Protein AF-A0A1H8D379-F1 (afdb_monomer_lite)

Foldseek 3Di:
DVVVVVVVVVVVVVVVVVVVVVVVVVVVVPPPCVVVVVLVVVLVVLVVCLVCVVVVVCVVPVPPDPVVNVVVSVVSVVVSLVSVLVVVLVVLLVVLVCVVVVVCVVVVPPPPPVVVVSVVVSVVSNVVSVVVSVVVVVVVVVVVD

Structure (mmCIF, N/CA/C/O backbone):
data_AF-A0A1H8D379-F1
#
_entry.id   AF-A0A1H8D379-F1
#
loop_
_atom_site.group_PDB
_atom_site.id
_atom_site.type_symbol
_atom_site.label_atom_id
_atom_site.label_alt_id
_atom_site.label_comp_id
_atom_site.label_asym_id
_atom_site.label_entity_id
_atom_site.label_seq_id
_atom_site.pdbx_PDB_ins_code
_atom_site.Cartn_x
_atom_site.Cartn_y
_atom_site.Cartn_z
_atom_site.occupancy
_atom_site.B_iso_or_equiv
_atom_site.auth_seq_id
_atom_site.auth_comp_id
_atom_site.auth_asym_id
_atom_site.auth_atom_id
_atom_site.pdbx_PDB_model_num
ATOM 1 N N . MET A 1 1 ? -57.475 -18.993 17.132 1.00 71.94 1 MET A N 1
ATOM 2 C CA . MET A 1 1 ? -56.552 -18.020 17.772 1.00 71.94 1 MET A CA 1
ATOM 3 C C . MET A 1 1 ? -55.102 -18.502 17.896 1.00 71.94 1 MET A C 1
ATOM 5 O O . MET A 1 1 ? -54.219 -17.738 17.536 1.00 71.94 1 MET A O 1
ATOM 9 N N . ARG A 1 2 ? -54.804 -19.739 18.335 1.00 85.69 2 ARG A N 1
ATOM 10 C CA . ARG A 1 2 ? -53.402 -20.210 18.482 1.00 85.69 2 ARG A CA 1
ATOM 11 C C . ARG A 1 2 ? -52.596 -20.281 17.170 1.00 85.69 2 ARG A C 1
ATOM 13 O O . ARG A 1 2 ? -51.398 -20.024 17.191 1.00 85.69 2 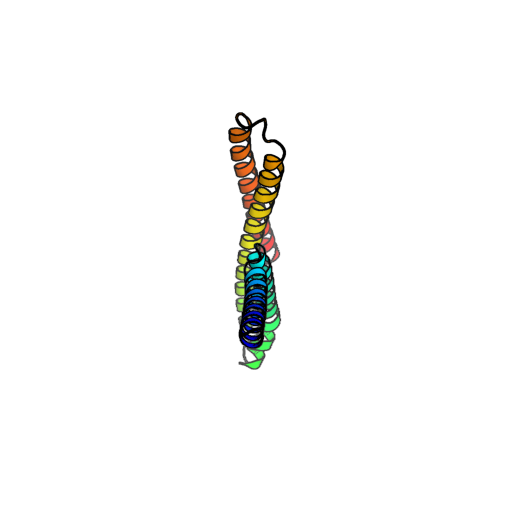ARG A O 1
ATOM 20 N N . SER A 1 3 ? -53.236 -20.571 16.035 1.00 83.62 3 SER A N 1
ATOM 21 C CA . SER A 1 3 ? -52.561 -20.655 14.728 1.00 83.62 3 SER A CA 1
ATOM 22 C C . SER A 1 3 ? -52.060 -19.303 14.204 1.00 83.62 3 SER A C 1
ATOM 24 O O . SER A 1 3 ? -50.998 -19.246 13.592 1.00 83.62 3 SER A O 1
ATOM 26 N N . LEU A 1 4 ? -52.777 -18.210 14.490 1.00 87.00 4 LEU A N 1
ATOM 27 C CA . LEU A 1 4 ? -52.378 -16.857 14.081 1.00 87.00 4 LEU A CA 1
ATOM 28 C C . LEU A 1 4 ? -51.121 -16.394 14.827 1.00 87.00 4 LEU A C 1
ATOM 30 O O . LEU A 1 4 ? -50.190 -15.898 14.199 1.00 87.00 4 LEU A O 1
ATOM 34 N N . LYS A 1 5 ? -51.043 -16.676 16.135 1.00 87.75 5 LYS A N 1
ATOM 35 C CA . LYS A 1 5 ? -49.861 -16.374 16.960 1.00 87.75 5 LYS A CA 1
ATOM 36 C C . LYS A 1 5 ? -48.602 -17.097 16.469 1.00 87.75 5 LYS A C 1
ATOM 38 O O . LYS A 1 5 ? -47.519 -16.522 16.471 1.00 87.75 5 LYS A O 1
ATOM 43 N N . LYS A 1 6 ? -48.746 -18.347 16.008 1.00 90.75 6 LYS A N 1
ATOM 44 C CA . LYS A 1 6 ? -47.625 -19.123 15.455 1.00 90.75 6 LYS A CA 1
ATOM 45 C C . LYS A 1 6 ? -47.101 -18.507 14.152 1.00 90.75 6 LYS A C 1
ATOM 47 O O . LYS A 1 6 ? -45.897 -18.340 13.998 1.00 90.75 6 LYS A O 1
ATOM 52 N N . LYS A 1 7 ? -48.006 -18.092 13.261 1.00 90.12 7 LYS A N 1
ATOM 53 C CA . LYS A 1 7 ? -47.660 -17.508 11.956 1.00 90.12 7 LYS A CA 1
ATOM 54 C C . LYS A 1 7 ? -47.026 -16.115 12.063 1.00 90.12 7 LYS A C 1
ATOM 56 O O . LYS A 1 7 ? -46.250 -15.717 11.200 1.00 90.12 7 LYS A O 1
ATOM 61 N N . GLU A 1 8 ? -47.350 -15.347 13.101 1.00 90.00 8 GLU A N 1
ATOM 62 C CA . GLU A 1 8 ? -46.613 -14.117 13.422 1.00 90.00 8 GLU A CA 1
ATOM 63 C C . GLU A 1 8 ? -45.209 -14.418 13.941 1.00 90.00 8 GLU A C 1
ATOM 65 O O . GLU A 1 8 ? -44.253 -13.825 13.451 1.00 90.00 8 GLU A O 1
ATOM 70 N N . SER A 1 9 ? -45.066 -15.382 14.855 1.00 91.12 9 SER A N 1
ATOM 71 C CA . SER A 1 9 ? -43.756 -15.762 15.395 1.00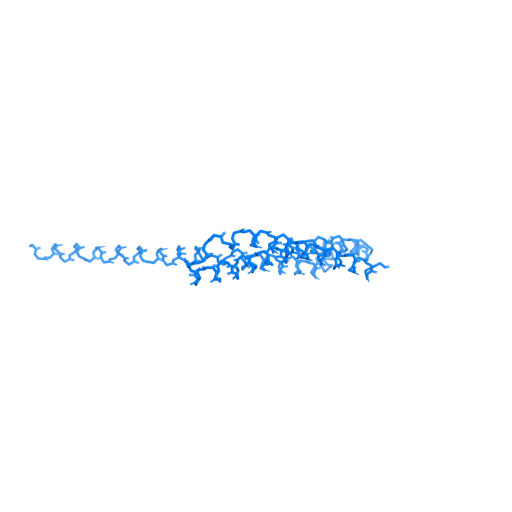 91.12 9 SER A CA 1
ATOM 72 C C . SER A 1 9 ? -42.783 -16.243 14.315 1.00 91.12 9 SER A C 1
ATOM 74 O O . SER A 1 9 ? -41.605 -15.906 14.378 1.00 91.12 9 SER A O 1
ATOM 76 N N . GLU A 1 10 ? -43.259 -17.003 13.324 1.00 92.69 10 GLU A N 1
ATOM 77 C CA . GLU A 1 10 ? -42.435 -17.473 12.199 1.00 92.69 10 GLU A CA 1
ATOM 78 C C . GLU A 1 10 ? -41.950 -16.306 11.320 1.00 92.69 10 GLU A C 1
ATOM 80 O O . GLU A 1 10 ? -40.770 -16.246 10.979 1.00 92.69 10 GLU A O 1
ATOM 85 N N . ARG A 1 11 ? -42.813 -15.315 11.048 1.00 90.94 11 ARG A N 1
ATOM 86 C CA . ARG A 1 11 ? -42.447 -14.121 10.263 1.00 90.94 11 ARG A CA 1
ATOM 87 C C . ARG A 1 11 ? -41.420 -13.234 10.970 1.00 90.94 11 ARG A C 1
ATOM 89 O O . ARG A 1 11 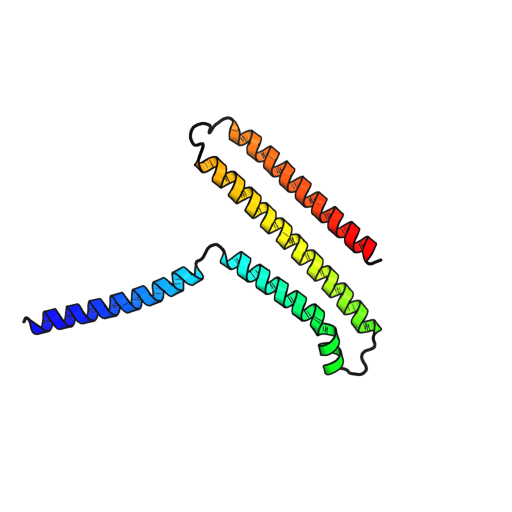? -40.507 -12.727 10.320 1.00 90.94 11 ARG A O 1
ATOM 96 N N . PHE A 1 12 ? -41.527 -13.075 12.291 1.00 89.94 12 PHE A N 1
ATOM 97 C CA . PHE A 1 12 ? -40.517 -12.352 13.075 1.00 89.94 12 PHE A CA 1
ATOM 98 C C . PHE A 1 12 ? -39.157 -13.064 13.059 1.00 89.94 12 PHE A C 1
ATOM 100 O O . PHE A 1 12 ? -38.116 -12.408 12.987 1.00 89.94 12 PHE A O 1
ATOM 107 N N . LEU A 1 13 ? -39.157 -14.400 13.081 1.00 90.62 13 LEU A N 1
ATOM 108 C CA . LEU A 1 13 ? -37.939 -15.211 13.020 1.00 90.62 13 LEU A CA 1
ATOM 109 C C . LEU A 1 13 ? -37.240 -15.087 11.658 1.00 90.62 13 LEU A C 1
ATOM 111 O O . LEU A 1 13 ? -36.029 -14.866 11.619 1.00 90.62 13 LEU A O 1
ATOM 115 N N . GLU A 1 14 ? -37.990 -15.145 10.555 1.00 92.81 14 GLU A N 1
ATOM 116 C CA . GLU A 1 14 ? -37.441 -14.937 9.206 1.00 92.81 14 GLU A CA 1
ATOM 117 C C . GLU A 1 14 ? -36.870 -13.525 9.019 1.00 92.81 14 GLU A C 1
ATOM 119 O O . GLU A 1 14 ? -35.752 -13.370 8.519 1.00 92.81 14 GLU A O 1
ATOM 124 N N . GLN A 1 15 ? -37.582 -12.485 9.472 1.00 91.62 15 GLN A N 1
ATOM 125 C CA . GLN A 1 15 ? -37.086 -11.105 9.394 1.00 91.62 15 GLN A CA 1
ATOM 126 C C . GLN A 1 15 ? -35.801 -10.910 10.207 1.00 91.62 15 GLN A C 1
ATOM 128 O O . GLN A 1 15 ? -34.852 -10.293 9.717 1.00 91.62 15 GLN A O 1
ATOM 133 N N . GLY A 1 16 ? -35.727 -11.484 11.412 1.00 90.56 16 GLY A N 1
ATOM 134 C CA . GLY A 1 16 ? -34.518 -11.449 12.236 1.00 90.56 16 GLY A CA 1
ATOM 135 C C . GLY A 1 16 ? -33.325 -12.142 11.570 1.00 90.56 16 GLY A C 1
ATOM 136 O O . GLY A 1 16 ? -32.203 -11.633 11.618 1.00 90.56 16 GLY A O 1
ATOM 137 N N . GLN A 1 17 ? -33.552 -13.271 10.892 1.00 91.44 17 GLN A N 1
ATOM 138 C CA . GLN A 1 17 ? -32.500 -13.985 10.164 1.00 91.44 17 GLN A CA 1
ATOM 139 C C . GLN A 1 17 ? -31.979 -13.195 8.958 1.00 91.44 17 GLN A C 1
ATOM 141 O O . GLN A 1 17 ? -30.762 -13.130 8.758 1.00 91.44 17 GLN A O 1
ATOM 146 N N . LEU A 1 18 ? -32.862 -12.555 8.187 1.00 89.75 18 LEU A N 1
ATOM 147 C CA . LEU A 1 18 ? -32.468 -11.702 7.060 1.00 89.75 18 LEU A CA 1
ATOM 148 C C . LEU A 1 18 ? -31.666 -10.484 7.526 1.00 89.75 18 LEU A C 1
ATOM 150 O O . LEU A 1 18 ? -30.607 -10.196 6.961 1.00 89.75 18 LEU A O 1
ATOM 154 N N . LEU A 1 19 ? -32.114 -9.823 8.598 1.00 89.62 19 LEU A N 1
ATOM 155 C CA . LEU A 1 19 ? -31.419 -8.672 9.173 1.00 89.62 19 LEU A CA 1
ATOM 156 C C . LEU A 1 19 ? -30.020 -9.059 9.672 1.00 89.62 19 LEU A C 1
ATOM 158 O O . LEU A 1 19 ? -29.041 -8.375 9.387 1.00 89.62 19 LEU A O 1
ATOM 162 N N . ASN A 1 20 ? -29.901 -10.201 10.355 1.00 92.19 20 ASN A N 1
ATOM 163 C CA . ASN A 1 20 ? -28.618 -10.709 10.839 1.00 92.19 20 ASN A CA 1
ATOM 164 C C . ASN A 1 20 ? -27.665 -11.060 9.680 1.00 92.19 20 ASN A C 1
ATOM 166 O O . ASN A 1 20 ? -26.457 -10.836 9.766 1.00 92.19 20 ASN A O 1
ATOM 170 N N . ARG A 1 21 ? -28.196 -11.556 8.554 1.00 87.81 21 ARG A N 1
ATOM 171 C CA . ARG A 1 21 ? -27.403 -11.798 7.339 1.00 87.81 21 ARG A CA 1
ATOM 172 C C . ARG A 1 21 ? -26.854 -10.491 6.766 1.00 87.81 21 ARG A C 1
ATOM 174 O O . ARG A 1 21 ? -25.667 -10.436 6.454 1.00 87.81 21 ARG A O 1
ATOM 181 N N . GLN A 1 22 ? -27.671 -9.440 6.690 1.00 88.75 22 GLN A N 1
ATOM 182 C CA . GLN A 1 22 ? -27.226 -8.129 6.205 1.00 88.75 22 GLN A CA 1
ATOM 183 C C . GLN A 1 22 ? -26.236 -7.448 7.156 1.00 88.75 22 GLN A C 1
ATOM 185 O O . GLN A 1 22 ? -25.212 -6.936 6.708 1.00 88.75 22 GLN A O 1
ATOM 190 N N . LEU A 1 23 ? -26.465 -7.524 8.468 1.00 86.88 23 LEU A N 1
ATOM 191 C CA . LEU A 1 23 ? -25.543 -6.998 9.478 1.00 86.88 23 LEU A CA 1
ATOM 192 C C . LEU A 1 23 ? -24.172 -7.677 9.420 1.00 86.88 23 LEU A C 1
ATOM 194 O O . LEU A 1 23 ? -23.157 -7.021 9.637 1.00 86.88 23 LEU A O 1
ATOM 198 N N . ARG A 1 24 ? -24.117 -8.974 9.093 1.00 86.81 24 ARG A N 1
ATOM 199 C CA . ARG A 1 24 ? -22.850 -9.700 8.923 1.00 86.81 24 ARG A CA 1
ATOM 200 C C . ARG A 1 24 ? -22.048 -9.168 7.731 1.00 86.81 24 ARG A C 1
ATOM 202 O O . ARG A 1 24 ? -20.842 -8.977 7.857 1.00 86.81 24 ARG A O 1
ATOM 209 N N . TRP A 1 25 ? -22.721 -8.867 6.619 1.00 83.50 25 TRP A N 1
ATOM 210 C CA . TRP A 1 25 ? -22.110 -8.237 5.443 1.00 83.50 25 TRP A CA 1
ATOM 211 C C . TRP A 1 25 ? -21.655 -6.802 5.716 1.00 83.50 25 TRP A C 1
ATOM 213 O O . TRP A 1 25 ? -20.541 -6.438 5.349 1.00 83.50 25 TRP A O 1
ATOM 223 N N . MET A 1 26 ? -22.462 -6.006 6.421 1.00 79.69 26 MET A N 1
ATOM 224 C CA . MET A 1 26 ? -22.070 -4.650 6.820 1.00 79.69 26 MET A CA 1
ATOM 225 C C . MET A 1 26 ? -20.894 -4.663 7.799 1.00 79.69 26 MET A C 1
ATOM 227 O O . MET A 1 26 ? -19.990 -3.844 7.681 1.00 79.69 26 MET A O 1
ATOM 231 N N . ARG A 1 27 ? -20.858 -5.619 8.736 1.00 81.25 27 ARG A N 1
ATOM 232 C CA . ARG A 1 27 ? -19.730 -5.790 9.662 1.00 81.25 27 ARG A CA 1
ATOM 233 C C . ARG A 1 27 ? -18.454 -6.188 8.930 1.00 81.25 27 ARG A C 1
ATOM 235 O O . ARG A 1 27 ? -17.391 -5.699 9.291 1.00 81.25 27 ARG A O 1
ATOM 242 N N . PHE A 1 28 ? -18.564 -7.037 7.908 1.00 82.19 28 PHE A N 1
ATOM 243 C CA . PHE A 1 28 ? -17.432 -7.374 7.052 1.00 82.19 28 PHE A CA 1
ATOM 244 C C . PHE A 1 28 ? -16.900 -6.130 6.339 1.00 82.19 28 PHE A C 1
ATOM 246 O O . PHE A 1 28 ? -15.712 -5.862 6.440 1.00 82.19 28 PHE A O 1
ATOM 253 N N . TRP A 1 29 ? -17.763 -5.327 5.708 1.00 77.88 29 TRP A N 1
ATOM 254 C CA . TRP A 1 29 ? -17.370 -4.092 5.011 1.00 77.88 29 TRP A CA 1
ATOM 255 C C . TRP A 1 29 ? -16.866 -2.971 5.930 1.00 77.88 29 TRP A C 1
ATOM 257 O O . TRP A 1 29 ? -16.055 -2.156 5.506 1.00 77.88 29 TRP A O 1
ATOM 267 N N . ASN A 1 30 ? -17.301 -2.931 7.190 1.00 77.56 30 ASN A N 1
ATOM 268 C CA . ASN A 1 30 ? -16.908 -1.893 8.148 1.00 77.56 30 ASN A CA 1
ATOM 269 C C . ASN A 1 30 ? -15.657 -2.253 8.971 1.00 77.56 30 ASN A C 1
ATOM 271 O O . ASN A 1 30 ? -15.418 -1.697 10.045 1.00 77.56 30 ASN A O 1
ATOM 275 N N . TRP A 1 31 ? -14.859 -3.220 8.521 1.00 79.19 31 TRP A N 1
ATOM 276 C CA . TRP A 1 31 ? -13.617 -3.551 9.208 1.00 79.19 31 TRP A CA 1
ATOM 277 C C . TRP A 1 31 ? -12.599 -2.407 9.044 1.00 79.19 31 TRP A C 1
ATOM 279 O O . TRP A 1 31 ? -12.208 -2.051 7.936 1.00 79.19 31 TRP A O 1
ATOM 289 N N . LYS A 1 32 ? -12.148 -1.849 10.175 1.00 75.00 32 LYS A N 1
ATOM 290 C CA . LYS A 1 32 ? -11.169 -0.749 10.311 1.00 75.00 32 LYS A CA 1
ATOM 291 C C . LYS A 1 32 ? -9.869 -0.922 9.498 1.00 75.00 32 LYS A C 1
ATOM 293 O O . LYS A 1 32 ? -9.180 0.061 9.212 1.00 75.00 32 LYS A O 1
ATOM 298 N N . ASP A 1 33 ? -9.525 -2.148 9.113 1.00 79.06 33 ASP A N 1
ATOM 299 C CA . ASP A 1 33 ? -8.285 -2.463 8.397 1.00 79.06 33 ASP A CA 1
ATOM 300 C C . ASP A 1 33 ? -8.471 -2.658 6.884 1.00 79.06 33 ASP A C 1
ATOM 302 O O . ASP A 1 33 ? -7.488 -2.864 6.172 1.00 79.06 33 ASP A O 1
ATOM 306 N N . TRP A 1 34 ? -9.689 -2.485 6.350 1.00 82.06 34 TRP A N 1
ATOM 307 C CA . TRP A 1 34 ? -9.942 -2.542 4.902 1.00 82.06 34 TRP A CA 1
ATOM 308 C C . TRP A 1 34 ? -9.074 -1.590 4.097 1.00 82.06 34 TRP A C 1
ATOM 310 O O . TRP A 1 34 ? -8.610 -1.944 3.019 1.00 82.06 34 TRP A O 1
ATOM 320 N N . THR A 1 35 ? -8.810 -0.395 4.624 1.00 79.25 35 THR A N 1
ATOM 321 C CA . THR A 1 35 ? -7.965 0.594 3.949 1.00 79.25 35 THR A CA 1
ATOM 322 C C . THR A 1 35 ? -6.555 0.060 3.700 1.00 79.25 35 THR A C 1
ATOM 324 O O . THR A 1 35 ? -5.975 0.337 2.657 1.00 79.25 35 THR A O 1
ATOM 327 N N . LEU A 1 36 ? -6.013 -0.737 4.628 1.00 80.88 36 LEU A N 1
ATOM 328 C CA . LEU A 1 36 ? -4.686 -1.336 4.490 1.00 80.88 36 LEU A CA 1
ATOM 329 C C . LEU A 1 36 ? -4.698 -2.455 3.445 1.00 80.88 36 LEU A C 1
ATOM 331 O O . LEU A 1 36 ? -3.825 -2.496 2.583 1.00 80.88 36 LEU A O 1
ATOM 335 N N . VAL A 1 37 ? -5.721 -3.314 3.474 1.00 84.81 37 VAL A N 1
ATOM 336 C CA . VAL A 1 37 ? -5.899 -4.385 2.480 1.00 84.81 37 VAL A CA 1
ATOM 337 C C . VAL A 1 37 ? -6.056 -3.807 1.073 1.00 84.81 37 VAL A C 1
ATOM 339 O O . VAL A 1 37 ? -5.395 -4.267 0.145 1.00 84.81 37 VAL A O 1
ATOM 342 N N . LEU A 1 38 ? -6.880 -2.769 0.912 1.00 86.88 38 LEU A N 1
ATOM 343 C CA . LEU A 1 38 ? -7.075 -2.087 -0.368 1.00 86.88 38 LEU A CA 1
ATOM 344 C C . LEU A 1 38 ? -5.790 -1.424 -0.857 1.00 86.88 38 LEU A C 1
ATOM 346 O O . LEU A 1 38 ? -5.469 -1.547 -2.033 1.00 86.88 38 LEU A O 1
ATOM 350 N N . ALA A 1 39 ? -5.028 -0.779 0.027 1.00 80.31 39 ALA A N 1
ATOM 351 C CA . ALA A 1 39 ? -3.768 -0.153 -0.353 1.00 80.31 39 ALA A CA 1
ATOM 352 C C . ALA A 1 39 ? -2.702 -1.175 -0.782 1.00 80.31 39 ALA A C 1
ATOM 354 O O . ALA A 1 39 ? -2.009 -0.966 -1.780 1.00 80.31 39 ALA A O 1
ATOM 355 N N . LEU A 1 40 ? -2.596 -2.311 -0.084 1.00 84.19 40 LEU A N 1
ATOM 356 C CA . LEU A 1 40 ? -1.719 -3.412 -0.494 1.00 84.19 40 LEU A CA 1
ATOM 357 C C . LEU A 1 40 ? -2.163 -4.012 -1.830 1.00 84.19 40 LEU A C 1
ATOM 359 O O . LEU A 1 40 ? -1.334 -4.220 -2.713 1.00 84.19 40 LEU A O 1
ATOM 363 N N . CYS A 1 41 ? -3.467 -4.234 -2.007 1.00 89.12 41 CYS A N 1
ATOM 364 C CA . CYS A 1 41 ? -4.029 -4.732 -3.260 1.00 89.12 41 CYS A CA 1
ATOM 365 C C . CYS A 1 41 ? -3.761 -3.763 -4.419 1.00 89.12 41 CYS A C 1
ATOM 367 O O . CYS A 1 41 ? -3.348 -4.190 -5.494 1.00 89.12 41 CYS A O 1
ATOM 369 N N . GLN A 1 42 ? -3.946 -2.461 -4.197 1.00 86.19 42 GLN A N 1
ATOM 370 C CA . GLN A 1 42 ? -3.657 -1.417 -5.175 1.00 86.19 42 GLN A CA 1
ATOM 371 C C . GLN A 1 42 ? -2.167 -1.397 -5.532 1.00 86.19 42 GLN A C 1
ATOM 373 O O . GLN A 1 42 ? -1.831 -1.364 -6.711 1.00 86.19 42 GLN A O 1
ATOM 378 N N . THR A 1 43 ? -1.274 -1.483 -4.544 1.00 81.94 43 THR A N 1
ATOM 379 C CA . THR A 1 43 ? 0.181 -1.548 -4.779 1.00 81.94 43 THR A CA 1
ATOM 380 C C . THR A 1 43 ? 0.560 -2.783 -5.594 1.00 81.94 43 THR A C 1
ATOM 382 O O . THR A 1 43 ? 1.303 -2.677 -6.566 1.00 81.94 43 THR A O 1
ATOM 385 N N . GLY A 1 44 ? 0.009 -3.948 -5.242 1.00 85.81 44 GLY A N 1
ATOM 386 C CA . GLY A 1 44 ? 0.223 -5.190 -5.983 1.00 85.81 44 GLY A CA 1
ATOM 387 C C . GLY A 1 44 ? -0.279 -5.103 -7.424 1.00 85.81 44 GLY A C 1
ATOM 388 O O . GLY A 1 44 ? 0.389 -5.584 -8.334 1.00 85.81 44 GLY A O 1
ATOM 389 N N . LEU A 1 45 ? -1.408 -4.428 -7.649 1.00 88.75 45 LEU A N 1
ATOM 390 C CA . LEU A 1 45 ? -1.951 -4.188 -8.984 1.00 88.75 45 LEU A CA 1
ATOM 391 C C . LEU A 1 45 ? -1.039 -3.273 -9.813 1.00 88.75 45 LEU A C 1
ATOM 393 O O . LEU A 1 45 ? -0.763 -3.592 -10.967 1.00 88.75 45 LEU A O 1
ATOM 397 N N . TRP A 1 46 ? -0.519 -2.188 -9.230 1.00 82.38 46 TRP A N 1
ATOM 398 C CA . TRP A 1 46 ? 0.461 -1.320 -9.896 1.00 82.38 46 TRP A CA 1
ATOM 399 C C . TRP A 1 46 ? 1.759 -2.059 -10.228 1.00 82.38 46 TRP A C 1
ATOM 401 O O . TRP A 1 46 ? 2.288 -1.907 -11.326 1.00 82.38 46 TRP A O 1
ATOM 411 N N . MET A 1 47 ? 2.242 -2.905 -9.319 1.00 80.81 47 MET A N 1
ATOM 412 C CA . MET A 1 47 ? 3.437 -3.718 -9.546 1.00 80.81 47 MET A CA 1
ATOM 413 C C . MET A 1 47 ? 3.207 -4.794 -10.616 1.00 80.81 47 MET A C 1
ATOM 415 O O . MET A 1 47 ? 4.077 -5.038 -11.448 1.00 80.81 47 MET A O 1
ATOM 419 N N . GLY A 1 48 ? 2.017 -5.396 -10.644 1.00 85.50 48 GLY A N 1
ATOM 420 C CA . GLY A 1 48 ? 1.604 -6.310 -11.705 1.00 85.50 48 GLY A CA 1
ATOM 421 C C . GLY A 1 48 ? 1.560 -5.615 -13.063 1.00 85.50 48 GLY A C 1
ATOM 422 O O . GLY A 1 48 ? 2.166 -6.102 -14.012 1.00 85.50 48 GLY A O 1
ATOM 423 N N . LEU A 1 49 ? 0.918 -4.444 -13.144 1.00 84.00 49 LEU A N 1
ATOM 424 C CA . LEU A 1 49 ? 0.891 -3.618 -14.355 1.00 84.00 49 LEU A CA 1
ATOM 425 C C . LEU A 1 49 ? 2.296 -3.244 -14.821 1.00 84.00 49 LEU A C 1
ATOM 427 O O . LEU A 1 49 ? 2.565 -3.330 -16.011 1.00 84.00 49 LEU A O 1
ATOM 431 N N . PHE A 1 50 ? 3.195 -2.888 -13.903 1.00 81.31 50 PHE A N 1
ATOM 432 C CA . PHE A 1 50 ? 4.588 -2.584 -14.219 1.00 81.31 50 PHE A CA 1
ATOM 433 C C . PHE A 1 50 ? 5.303 -3.762 -14.889 1.00 81.31 50 PHE A C 1
ATOM 435 O O . PHE A 1 50 ? 5.848 -3.620 -15.981 1.00 81.31 50 PHE A O 1
ATOM 442 N N . LEU A 1 51 ? 5.243 -4.945 -14.272 1.00 81.56 51 LEU A N 1
ATOM 443 C CA . LEU A 1 51 ? 5.881 -6.153 -14.804 1.00 81.56 51 LEU A CA 1
ATOM 444 C C . LEU A 1 51 ? 5.268 -6.597 -16.139 1.00 81.56 51 LEU A C 1
ATOM 446 O O . LEU A 1 51 ? 5.951 -7.190 -16.974 1.00 81.56 51 LEU A O 1
ATOM 450 N N . TRP A 1 52 ? 3.980 -6.314 -16.344 1.00 84.75 52 TRP A N 1
ATOM 451 C CA . TRP A 1 52 ? 3.244 -6.712 -17.540 1.00 84.75 52 TRP A CA 1
ATOM 452 C C . TRP A 1 52 ? 3.178 -5.634 -18.629 1.00 84.75 52 TRP A C 1
ATOM 454 O O . TRP A 1 52 ? 2.751 -5.939 -19.742 1.00 84.75 52 TRP A O 1
ATOM 464 N N . ALA A 1 53 ? 3.645 -4.411 -18.358 1.00 81.69 53 ALA A N 1
ATOM 465 C CA . ALA A 1 53 ? 3.595 -3.291 -19.295 1.00 81.69 53 ALA A CA 1
ATOM 466 C C . ALA A 1 53 ? 4.363 -3.592 -20.588 1.00 81.69 53 ALA A C 1
ATOM 468 O O . ALA A 1 53 ? 3.839 -3.367 -21.674 1.00 81.69 53 ALA A O 1
ATOM 469 N N . GLY A 1 54 ? 5.564 -4.171 -20.493 1.00 80.69 54 GLY A N 1
ATOM 470 C CA . GLY A 1 54 ? 6.371 -4.521 -21.668 1.00 80.69 54 GLY A CA 1
ATOM 471 C C . GLY A 1 54 ? 5.654 -5.483 -22.630 1.00 80.69 54 GLY A C 1
ATOM 472 O O . GLY A 1 54 ? 5.488 -5.154 -23.806 1.00 80.69 54 GLY A O 1
ATOM 473 N N . PRO A 1 55 ? 5.190 -6.657 -22.161 1.00 84.25 55 PRO A N 1
ATOM 474 C CA . PRO A 1 55 ? 4.383 -7.568 -22.971 1.00 84.25 55 PRO A CA 1
ATOM 475 C C . PRO A 1 55 ? 3.094 -6.943 -23.525 1.00 84.25 55 PRO A C 1
ATOM 477 O O . PRO A 1 55 ? 2.778 -7.167 -24.690 1.00 84.25 55 PRO A O 1
ATOM 480 N N . LEU A 1 56 ? 2.375 -6.145 -22.724 1.00 85.81 56 LEU A N 1
ATOM 481 C CA . LEU A 1 56 ? 1.153 -5.444 -23.148 1.00 85.81 56 LEU A CA 1
ATOM 482 C C . LEU A 1 56 ? 1.413 -4.488 -24.315 1.00 85.81 56 LEU A C 1
ATOM 484 O O . LEU A 1 56 ? 0.662 -4.492 -25.288 1.00 85.81 56 LEU A O 1
ATOM 488 N N . ILE A 1 57 ? 2.491 -3.705 -24.236 1.00 83.75 57 ILE A N 1
ATOM 489 C CA . ILE A 1 57 ? 2.878 -2.758 -25.289 1.00 83.75 57 ILE A CA 1
ATOM 490 C C . ILE A 1 57 ? 3.224 -3.513 -26.575 1.00 83.75 57 ILE A C 1
ATOM 492 O O . ILE A 1 57 ? 2.729 -3.151 -27.637 1.00 83.75 57 ILE A O 1
ATOM 496 N N . ARG A 1 58 ? 3.971 -4.621 -26.483 1.00 82.81 58 ARG A N 1
ATOM 497 C CA . ARG A 1 58 ? 4.311 -5.462 -27.648 1.00 82.81 58 ARG A CA 1
ATOM 498 C C . ARG A 1 58 ? 3.102 -6.130 -28.306 1.00 82.81 58 ARG A C 1
ATOM 500 O O . ARG A 1 58 ? 3.165 -6.470 -29.482 1.00 82.81 58 ARG A O 1
ATOM 507 N N . LEU A 1 59 ? 2.030 -6.354 -27.547 1.00 87.06 59 LEU A N 1
ATOM 508 C CA . LEU A 1 59 ? 0.768 -6.905 -28.048 1.00 87.06 59 LEU A CA 1
ATOM 509 C C . LEU A 1 59 ? -0.027 -5.876 -28.862 1.00 87.06 59 LEU A C 1
ATOM 511 O O . LEU A 1 59 ? -0.692 -6.250 -29.824 1.00 87.06 59 LEU A O 1
ATOM 515 N N . LEU A 1 60 ? 0.036 -4.602 -28.468 1.00 87.19 60 LEU A N 1
ATOM 516 C CA . LEU A 1 60 ? -0.630 -3.488 -29.147 1.00 87.19 60 LEU A CA 1
ATOM 517 C C . LEU A 1 60 ? 0.160 -2.997 -30.361 1.00 87.19 60 LEU A C 1
ATOM 519 O O . LEU A 1 60 ? -0.431 -2.738 -31.406 1.00 87.19 60 LEU A O 1
ATOM 523 N N . ASP A 1 61 ? 1.480 -2.887 -30.223 1.00 85.12 61 ASP A N 1
ATOM 524 C CA . ASP A 1 61 ? 2.372 -2.468 -31.294 1.00 85.12 61 ASP A CA 1
ATOM 525 C C . ASP A 1 61 ? 3.665 -3.303 -31.279 1.00 85.12 61 ASP A C 1
ATOM 527 O O . ASP A 1 61 ? 4.569 -3.062 -30.471 1.00 85.12 61 ASP A O 1
ATOM 531 N N . PRO A 1 62 ? 3.794 -4.290 -32.181 1.00 82.94 62 PRO A N 1
ATOM 532 C CA . PRO A 1 62 ? 4.999 -5.104 -32.283 1.00 82.94 62 PRO A CA 1
ATOM 533 C C . PRO A 1 62 ? 6.206 -4.322 -32.826 1.00 82.94 62 PRO A C 1
ATOM 535 O O . PRO A 1 62 ? 7.326 -4.828 -32.753 1.00 82.94 62 PRO A O 1
ATOM 538 N N . SER A 1 63 ? 6.000 -3.115 -33.369 1.00 84.12 63 SER A N 1
ATOM 539 C CA . SER A 1 63 ? 7.062 -2.230 -33.858 1.00 84.12 63 SER A CA 1
ATOM 540 C C . SER A 1 63 ? 7.571 -1.237 -32.811 1.00 84.12 63 SER A C 1
ATOM 542 O O . SER A 1 63 ? 8.596 -0.593 -33.045 1.00 84.12 63 SER A O 1
ATOM 544 N N . ALA A 1 64 ? 6.914 -1.153 -31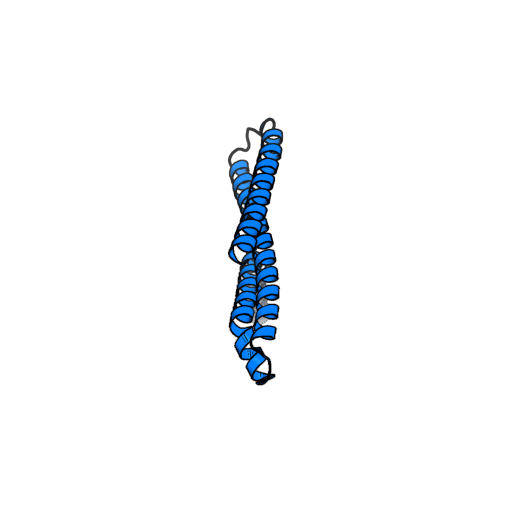.645 1.00 77.69 64 ALA A N 1
ATOM 545 C CA . ALA A 1 64 ? 7.349 -0.303 -30.545 1.00 77.69 64 ALA A CA 1
ATOM 546 C C . ALA A 1 64 ? 8.786 -0.660 -30.139 1.00 77.69 64 ALA A C 1
ATOM 548 O O . ALA A 1 64 ? 9.099 -1.795 -29.756 1.00 77.69 64 ALA A O 1
ATOM 549 N N . SER A 1 65 ? 9.682 0.319 -30.266 1.00 66.00 65 SER A N 1
ATOM 550 C CA . SER A 1 65 ? 11.102 0.117 -30.022 1.00 66.00 65 SER A CA 1
ATOM 551 C C . SER A 1 65 ? 11.362 -0.181 -28.539 1.00 66.00 65 SER A C 1
ATOM 553 O O . SER A 1 65 ? 10.629 0.242 -27.641 1.00 66.00 65 SER A O 1
ATOM 555 N N . VAL A 1 66 ? 12.456 -0.893 -28.256 1.00 67.12 66 VAL A N 1
ATOM 556 C CA . VAL A 1 66 ? 12.898 -1.199 -26.881 1.00 67.12 66 VAL A CA 1
ATOM 557 C C . VAL A 1 66 ? 13.109 0.084 -26.051 1.00 67.12 66 VAL A C 1
ATOM 559 O O . VAL A 1 66 ? 12.984 0.051 -24.829 1.00 67.12 66 VAL A O 1
ATOM 562 N N . ILE A 1 67 ? 13.367 1.218 -26.712 1.00 60.41 67 ILE A N 1
ATOM 563 C CA . ILE A 1 67 ? 13.662 2.516 -26.094 1.00 60.41 67 ILE A CA 1
ATOM 564 C C . ILE A 1 67 ? 12.398 3.141 -25.486 1.00 60.41 67 ILE A C 1
ATOM 566 O O . ILE A 1 67 ? 12.429 3.576 -24.335 1.00 60.41 67 ILE A O 1
ATOM 570 N N . ASP A 1 68 ? 11.265 3.098 -26.193 1.00 68.31 68 ASP A N 1
ATOM 571 C CA . ASP A 1 68 ? 9.993 3.643 -25.688 1.00 68.31 68 ASP A CA 1
ATOM 572 C C . ASP A 1 68 ? 9.476 2.846 -24.486 1.00 68.31 68 ASP A C 1
ATOM 574 O O . ASP A 1 68 ? 8.908 3.398 -23.543 1.00 68.31 68 ASP A O 1
ATOM 578 N N . THR A 1 69 ? 9.752 1.539 -24.476 1.00 68.12 69 THR A N 1
ATOM 579 C CA . THR A 1 69 ? 9.414 0.659 -23.349 1.00 68.12 69 THR A CA 1
ATOM 580 C C . THR A 1 69 ? 10.248 0.996 -22.107 1.00 68.12 69 THR A C 1
ATOM 582 O O . THR A 1 69 ? 9.741 0.921 -20.988 1.00 68.12 69 THR A O 1
ATOM 585 N N . GLY A 1 70 ? 11.511 1.398 -22.293 1.00 73.19 70 GLY A N 1
ATOM 586 C CA . GLY A 1 70 ? 12.413 1.796 -21.209 1.00 73.19 70 GLY A CA 1
ATOM 587 C C . GLY A 1 70 ? 11.948 3.063 -20.493 1.00 73.19 70 GLY A C 1
ATOM 588 O O . GLY A 1 70 ? 11.812 3.055 -19.273 1.00 73.19 70 GLY A O 1
ATOM 589 N N . ILE A 1 71 ? 11.609 4.112 -21.246 1.00 75.38 71 ILE A N 1
ATOM 590 C CA . ILE A 1 71 ? 11.171 5.402 -20.682 1.00 75.38 71 ILE A CA 1
ATOM 591 C C . ILE A 1 71 ? 9.839 5.252 -19.934 1.00 75.38 71 ILE A C 1
ATOM 593 O O . ILE A 1 71 ? 9.672 5.779 -18.832 1.00 75.38 71 ILE A O 1
ATOM 597 N N . LEU A 1 72 ? 8.889 4.498 -20.500 1.00 73.62 72 LEU A N 1
ATOM 598 C CA . LEU A 1 72 ? 7.597 4.257 -19.853 1.00 73.62 72 LEU A CA 1
ATOM 599 C C . LEU A 1 72 ? 7.759 3.435 -18.571 1.00 73.62 72 LEU A C 1
ATOM 601 O O . LEU A 1 72 ? 7.117 3.731 -17.565 1.00 73.62 72 LEU A O 1
ATOM 605 N N . SER A 1 73 ? 8.649 2.439 -18.594 1.00 76.75 73 SER A N 1
ATOM 606 C CA . SER A 1 73 ? 9.023 1.658 -17.415 1.00 76.75 73 SER A CA 1
ATOM 607 C C . SER A 1 73 ? 9.637 2.553 -16.338 1.00 76.75 73 SER A C 1
ATOM 609 O O . SER A 1 73 ? 9.235 2.489 -15.181 1.00 76.75 73 SER A O 1
ATOM 611 N N . GLU A 1 74 ? 10.560 3.437 -16.697 1.00 80.12 74 GLU A N 1
ATOM 612 C CA . GLU A 1 74 ? 11.223 4.325 -15.743 1.00 80.12 74 GLU A CA 1
ATOM 613 C C . GLU A 1 74 ? 10.242 5.306 -15.082 1.00 80.12 74 GLU A C 1
ATOM 615 O O . GLU A 1 74 ? 10.211 5.424 -13.857 1.00 80.12 74 GLU A O 1
ATOM 620 N N . MET A 1 75 ? 9.347 5.928 -15.856 1.00 78.38 75 MET A N 1
ATOM 621 C CA . MET A 1 75 ? 8.304 6.796 -15.294 1.00 78.38 75 MET A CA 1
ATOM 622 C C . MET A 1 75 ? 7.346 6.041 -14.367 1.00 78.38 75 MET A C 1
ATOM 624 O O . MET A 1 75 ? 6.973 6.548 -13.304 1.00 78.38 75 MET A O 1
ATOM 628 N N . LEU A 1 76 ? 6.954 4.822 -14.743 1.00 77.81 76 LEU A N 1
ATOM 629 C CA . LEU A 1 76 ? 6.054 4.004 -13.933 1.00 77.81 76 LEU A CA 1
ATOM 630 C C . LEU A 1 76 ? 6.740 3.511 -12.650 1.00 77.81 76 LEU A C 1
ATOM 632 O O . LEU A 1 76 ? 6.102 3.457 -11.598 1.00 77.81 76 LEU A O 1
ATOM 636 N N . LEU A 1 77 ? 8.043 3.225 -12.714 1.00 77.94 77 LEU A N 1
ATOM 637 C CA . LEU A 1 77 ? 8.878 2.887 -11.564 1.00 77.94 77 LEU A CA 1
ATOM 638 C C . LEU A 1 77 ? 8.957 4.059 -10.580 1.00 77.94 77 LEU A C 1
ATOM 640 O O . LEU A 1 77 ? 8.739 3.854 -9.388 1.00 77.94 77 LEU A O 1
ATOM 644 N N . VAL A 1 78 ? 9.213 5.282 -11.059 1.00 81.06 78 VAL A N 1
ATOM 645 C CA . VAL A 1 78 ? 9.254 6.489 -10.214 1.00 81.06 78 VAL A CA 1
ATOM 646 C C . VAL A 1 78 ? 7.907 6.714 -9.527 1.00 81.06 78 VAL A C 1
ATOM 648 O O . VAL A 1 78 ? 7.863 6.962 -8.321 1.00 81.06 78 VAL A O 1
ATOM 651 N N . LEU A 1 79 ? 6.798 6.570 -10.258 1.00 79.25 79 LEU A N 1
ATOM 652 C CA . LEU A 1 79 ? 5.455 6.698 -9.689 1.00 79.25 79 LEU A CA 1
ATOM 653 C C . LEU A 1 79 ? 5.186 5.632 -8.614 1.00 79.25 79 LEU A C 1
ATOM 655 O O . LEU A 1 79 ? 4.674 5.956 -7.540 1.00 79.25 79 LEU A O 1
ATOM 659 N N . LEU A 1 80 ? 5.560 4.376 -8.880 1.00 79.19 80 LEU A N 1
ATOM 660 C CA . LEU A 1 80 ? 5.438 3.272 -7.925 1.00 79.19 80 LEU A CA 1
ATOM 661 C C . LEU A 1 80 ? 6.261 3.553 -6.663 1.00 79.19 80 LEU A C 1
ATOM 663 O O . LEU A 1 80 ? 5.776 3.352 -5.552 1.00 79.19 80 LEU A O 1
ATOM 667 N N . LEU A 1 81 ? 7.473 4.077 -6.832 1.00 79.94 81 LEU A N 1
ATOM 668 C CA . LEU A 1 81 ? 8.355 4.472 -5.742 1.00 79.94 81 LEU A CA 1
ATOM 669 C C . LEU A 1 81 ? 7.733 5.544 -4.854 1.00 79.94 81 LEU A C 1
ATOM 671 O O . LEU A 1 81 ? 7.709 5.398 -3.630 1.00 79.94 81 LEU A O 1
ATOM 675 N N . VAL A 1 82 ? 7.160 6.583 -5.465 1.00 80.00 82 VAL A N 1
ATOM 676 C CA . VAL A 1 82 ? 6.434 7.625 -4.732 1.00 80.00 82 VAL A CA 1
ATOM 677 C C . VAL A 1 82 ? 5.252 7.066 -3.976 1.00 80.00 82 VAL A C 1
ATOM 679 O O . VAL A 1 82 ? 5.065 7.385 -2.799 1.00 80.00 82 VAL A O 1
ATOM 682 N N . TYR A 1 83 ? 4.496 6.182 -4.608 1.00 80.12 83 TYR A N 1
ATOM 683 C CA . TYR A 1 83 ? 3.340 5.572 -3.981 1.00 80.12 83 TYR A CA 1
ATOM 684 C C . TYR A 1 83 ? 3.718 4.694 -2.779 1.00 80.12 83 TYR A C 1
ATOM 686 O O . TYR A 1 83 ? 3.138 4.846 -1.703 1.00 80.12 83 TYR A O 1
ATOM 694 N N . VAL A 1 84 ? 4.733 3.835 -2.920 1.00 78.81 84 VAL A N 1
ATOM 695 C CA . VAL A 1 84 ? 5.267 3.008 -1.823 1.00 78.81 84 VAL A CA 1
ATOM 696 C C . VAL A 1 84 ? 5.814 3.888 -0.702 1.00 78.81 84 VAL A C 1
ATOM 698 O O . VAL A 1 84 ? 5.583 3.608 0.475 1.00 78.81 84 VAL A O 1
ATOM 701 N N . GLY A 1 85 ? 6.468 4.995 -1.051 1.00 79.38 85 GLY A N 1
ATOM 702 C CA . GLY A 1 85 ? 6.921 6.001 -0.102 1.00 79.38 85 GLY A CA 1
ATOM 703 C C . GLY A 1 85 ? 5.778 6.579 0.737 1.00 79.38 85 GLY A C 1
ATOM 704 O O . GLY A 1 85 ? 5.808 6.497 1.965 1.00 79.38 85 GLY A O 1
ATOM 705 N N . VAL A 1 86 ? 4.729 7.095 0.097 1.00 79.75 86 VAL A N 1
ATOM 706 C CA . VAL A 1 86 ? 3.546 7.628 0.796 1.00 79.75 86 VAL A CA 1
ATOM 707 C C . VAL A 1 86 ? 2.881 6.554 1.661 1.00 79.75 86 VAL A C 1
ATOM 709 O O . VAL A 1 86 ? 2.503 6.828 2.801 1.00 79.75 86 VAL A O 1
ATOM 712 N N . LEU A 1 87 ? 2.784 5.320 1.162 1.00 79.50 87 LEU A N 1
ATOM 713 C CA . LEU A 1 87 ? 2.224 4.196 1.911 1.00 79.50 87 LEU A CA 1
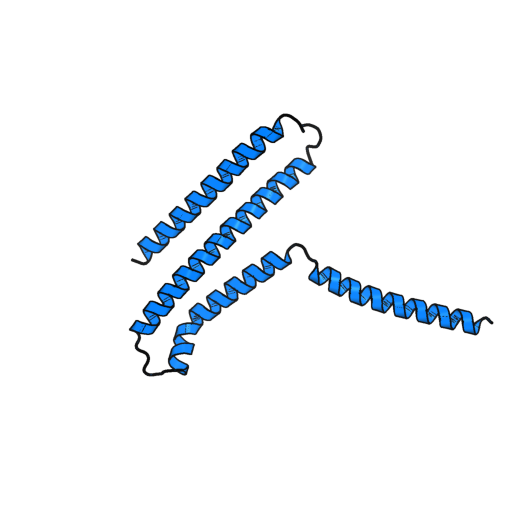ATOM 714 C C . LEU A 1 87 ? 3.041 3.839 3.148 1.00 79.50 87 LEU A C 1
ATOM 716 O O . LEU A 1 87 ? 2.468 3.628 4.215 1.00 79.50 87 LEU A O 1
ATOM 720 N N . SER A 1 88 ? 4.366 3.793 3.023 1.00 76.62 88 SER A N 1
ATOM 721 C CA . SER A 1 88 ? 5.258 3.531 4.152 1.00 76.62 88 SER A CA 1
ATOM 722 C C . SER A 1 88 ? 5.164 4.629 5.212 1.00 76.62 88 SER A C 1
ATOM 724 O O . SER A 1 88 ? 5.032 4.309 6.391 1.00 76.62 88 SER A O 1
ATOM 726 N N . ALA A 1 89 ? 5.111 5.905 4.813 1.00 76.56 89 ALA A N 1
ATOM 727 C CA . ALA A 1 89 ? 4.890 7.022 5.731 1.00 76.56 89 ALA A CA 1
ATOM 728 C C . ALA A 1 89 ? 3.535 6.909 6.446 1.00 76.56 89 ALA A C 1
ATOM 730 O O . ALA A 1 89 ? 3.447 7.076 7.662 1.00 76.56 89 ALA A O 1
ATOM 731 N N . TRP A 1 90 ? 2.476 6.579 5.703 1.00 79.94 90 TRP A N 1
ATOM 732 C CA . TRP A 1 90 ? 1.139 6.382 6.256 1.00 79.94 90 TRP A CA 1
ATOM 733 C C . TRP A 1 90 ? 1.081 5.213 7.249 1.00 79.94 90 TRP A C 1
ATOM 735 O O . TRP A 1 90 ? 0.508 5.353 8.332 1.00 79.94 90 TRP A O 1
ATOM 745 N N . LEU A 1 91 ? 1.702 4.077 6.920 1.00 76.88 91 LEU A N 1
ATOM 746 C CA . LEU A 1 91 ? 1.800 2.921 7.814 1.00 76.88 91 LEU A CA 1
ATOM 747 C C . LEU A 1 91 ? 2.611 3.243 9.064 1.00 76.88 91 LEU A C 1
ATOM 749 O O . LEU A 1 91 ? 2.209 2.855 10.157 1.00 76.88 91 LEU A O 1
ATOM 753 N N . LEU A 1 92 ? 3.715 3.975 8.922 1.00 75.25 92 LEU A N 1
ATOM 754 C CA . LEU A 1 92 ? 4.554 4.371 10.045 1.00 75.25 92 LEU A CA 1
ATOM 755 C C . LEU A 1 92 ? 3.799 5.320 10.979 1.00 75.25 92 LEU A C 1
ATOM 757 O O . LEU A 1 92 ? 3.785 5.089 12.183 1.00 75.25 92 LEU A O 1
ATOM 761 N N . LEU A 1 93 ? 3.075 6.308 10.444 1.00 73.00 93 LEU A N 1
ATOM 762 C CA . LEU A 1 93 ? 2.175 7.157 11.234 1.00 73.00 93 LEU A CA 1
ATOM 763 C C . LEU A 1 93 ? 1.101 6.340 11.956 1.00 73.00 93 LEU A C 1
ATOM 765 O O . LEU A 1 93 ? 0.827 6.587 13.128 1.00 73.00 93 LEU A O 1
ATOM 769 N N . ARG A 1 94 ? 0.498 5.355 11.282 1.00 75.44 94 ARG A N 1
ATOM 770 C CA . ARG A 1 94 ? -0.514 4.482 11.890 1.00 75.44 94 ARG A CA 1
ATOM 771 C C . ARG A 1 94 ? 0.084 3.620 13.001 1.00 75.44 94 ARG A C 1
ATOM 773 O O . ARG A 1 94 ? -0.525 3.520 14.058 1.00 75.44 94 ARG A O 1
ATOM 780 N N . LEU A 1 95 ? 1.277 3.066 12.795 1.00 76.06 95 LEU A N 1
ATOM 781 C CA . LEU A 1 95 ? 1.998 2.265 13.784 1.00 76.06 95 LEU A CA 1
ATOM 782 C C . LEU A 1 95 ? 2.375 3.111 14.997 1.00 76.06 95 LEU A C 1
ATOM 784 O O . LEU A 1 95 ? 2.131 2.698 16.125 1.00 76.06 95 LEU A O 1
ATOM 788 N N . VAL A 1 96 ? 2.912 4.310 14.778 1.00 74.19 96 VAL A N 1
ATOM 789 C CA . VAL A 1 96 ? 3.250 5.258 15.846 1.00 74.19 96 VAL A CA 1
ATOM 790 C C . VAL A 1 96 ? 2.002 5.655 16.614 1.00 74.19 96 VAL A C 1
ATOM 792 O O . VAL A 1 96 ? 2.003 5.577 17.838 1.00 74.19 96 VAL A O 1
ATOM 795 N N . ARG A 1 97 ? 0.917 6.006 15.915 1.00 69.19 97 ARG A N 1
ATOM 796 C CA . ARG A 1 97 ? -0.356 6.339 16.552 1.00 69.19 97 ARG A CA 1
ATOM 797 C C . ARG A 1 97 ? -0.869 5.177 17.388 1.00 69.19 97 ARG A C 1
ATOM 799 O O . ARG A 1 97 ? -1.121 5.382 18.563 1.00 69.19 97 ARG A O 1
ATOM 806 N N . ASP A 1 98 ? -0.989 3.983 16.817 1.00 69.44 98 ASP A N 1
ATOM 807 C CA . ASP A 1 98 ? -1.582 2.836 17.505 1.00 69.44 98 ASP A CA 1
ATOM 808 C C . ASP A 1 98 ? -0.684 2.346 18.665 1.00 69.44 98 ASP A C 1
ATOM 810 O O . ASP A 1 98 ? -1.197 1.979 19.722 1.00 69.44 98 ASP A O 1
ATOM 814 N N . THR A 1 99 ? 0.647 2.429 18.529 1.00 69.12 99 THR A N 1
ATOM 815 C CA . THR A 1 99 ? 1.600 2.111 19.611 1.00 69.12 99 THR A CA 1
ATOM 816 C C . THR A 1 99 ? 1.532 3.143 20.732 1.00 69.12 99 THR A C 1
ATOM 818 O O . THR A 1 99 ? 1.504 2.767 21.899 1.00 69.12 99 THR A O 1
ATOM 821 N N . LEU A 1 100 ? 1.472 4.439 20.405 1.00 64.88 100 LEU A N 1
ATOM 822 C CA . LEU A 1 100 ? 1.381 5.501 21.406 1.00 64.88 100 LEU A CA 1
ATOM 823 C C . LEU A 1 100 ? 0.013 5.491 22.094 1.00 64.88 100 LEU A C 1
ATOM 825 O O . LEU A 1 100 ? -0.040 5.456 23.320 1.00 64.88 100 LEU A O 1
ATOM 829 N N . THR A 1 101 ? -1.098 5.464 21.353 1.00 61.91 101 THR A N 1
ATOM 830 C CA . THR A 1 101 ? -2.441 5.486 21.955 1.00 61.91 101 THR A CA 1
ATOM 831 C C . THR A 1 101 ? -2.742 4.211 22.737 1.00 61.91 101 THR A C 1
ATOM 833 O O . THR A 1 101 ? -3.365 4.300 23.790 1.00 61.91 101 THR A O 1
ATOM 836 N N . GLY A 1 102 ? -2.248 3.048 22.291 1.00 57.91 102 GLY A N 1
ATOM 837 C CA . GLY A 1 102 ? -2.364 1.791 23.037 1.00 57.91 102 GLY A CA 1
ATOM 838 C C . GLY A 1 102 ? -1.559 1.775 24.342 1.00 57.91 102 GLY A C 1
ATOM 839 O O . GLY A 1 102 ? -1.995 1.179 25.322 1.00 57.91 102 GLY A O 1
ATOM 840 N N . PHE A 1 103 ? -0.418 2.475 24.398 1.00 54.44 103 PHE A N 1
ATOM 841 C CA . PHE A 1 103 ? 0.360 2.630 25.635 1.00 54.44 103 PHE A CA 1
ATOM 842 C C . PHE A 1 103 ? -0.309 3.590 26.632 1.00 54.44 103 PHE A C 1
ATOM 844 O O . PHE A 1 103 ? -0.226 3.387 27.844 1.00 54.44 103 PHE A O 1
ATOM 851 N N . TYR A 1 104 ? -0.981 4.632 26.134 1.00 51.56 104 TYR A N 1
ATOM 852 C CA . TYR A 1 104 ? -1.662 5.626 26.970 1.00 51.56 104 TYR A CA 1
ATOM 853 C C . TYR A 1 104 ? -2.950 5.108 27.614 1.00 51.56 104 TYR A C 1
ATOM 855 O O . TYR A 1 104 ? -3.263 5.521 28.728 1.00 51.56 104 TYR A O 1
ATOM 863 N N . GLU A 1 105 ? -3.666 4.185 26.967 1.00 51.66 105 GLU A N 1
ATOM 864 C CA . GLU A 1 105 ? -4.889 3.586 27.525 1.00 51.66 105 GLU A CA 1
ATOM 865 C C . GLU A 1 105 ? -4.619 2.741 28.787 1.00 51.66 105 GLU A C 1
ATOM 867 O O . GLU A 1 105 ? -5.493 2.625 29.643 1.00 51.66 105 GLU A O 1
ATOM 872 N N . TRP A 1 106 ? -3.399 2.211 28.956 1.00 50.53 106 TRP A N 1
ATOM 873 C CA . TRP A 1 106 ? -2.988 1.525 30.189 1.00 50.53 106 TRP A CA 1
ATOM 874 C C . TRP A 1 106 ? -2.725 2.529 31.329 1.00 50.53 106 TRP A C 1
ATOM 876 O O . TRP A 1 106 ? -3.094 2.284 32.474 1.00 50.53 106 TRP A O 1
ATOM 886 N N . ASN A 1 107 ? -2.111 3.681 31.048 1.00 49.44 107 ASN A N 1
ATOM 887 C CA . ASN A 1 107 ? -1.520 4.545 32.077 1.00 49.44 107 ASN A CA 1
ATOM 888 C C . ASN A 1 107 ? -2.393 5.768 32.427 1.00 49.44 107 ASN A C 1
ATOM 890 O O . ASN A 1 107 ? -1.963 6.918 32.308 1.00 49.44 107 ASN A O 1
ATOM 894 N N . ASN A 1 108 ? -3.638 5.522 32.839 1.00 53.72 108 ASN A N 1
ATOM 895 C CA . ASN A 1 108 ? -4.660 6.560 33.026 1.00 53.72 108 ASN A CA 1
ATOM 896 C C . ASN A 1 108 ? -4.432 7.508 34.232 1.00 53.72 108 ASN A C 1
ATOM 898 O O . ASN A 1 108 ? -5.198 8.451 34.405 1.00 53.72 108 ASN A O 1
ATOM 902 N N . ASP A 1 109 ? -3.359 7.324 35.012 1.00 55.97 109 ASP A N 1
ATOM 903 C CA . ASP A 1 109 ? -3.070 8.117 36.222 1.00 55.97 109 ASP A CA 1
ATOM 904 C C . ASP A 1 109 ? -1.995 9.217 36.041 1.00 55.97 109 ASP A C 1
ATOM 906 O O . ASP A 1 109 ? -1.735 9.985 36.966 1.00 55.97 109 ASP A O 1
ATOM 910 N N . GLN A 1 110 ? -1.371 9.366 34.862 1.00 51.84 110 GLN A N 1
ATOM 911 C CA . GLN A 1 110 ? -0.325 10.384 34.613 1.00 51.84 110 GLN A CA 1
ATOM 912 C C . GLN A 1 110 ? -0.664 11.366 33.475 1.00 51.84 110 GLN A C 1
ATOM 914 O O . GLN A 1 110 ? 0.143 11.596 32.572 1.00 51.84 110 GLN A O 1
ATOM 919 N N . GLN A 1 111 ? -1.856 11.968 33.499 1.00 51.97 111 GLN A N 1
ATOM 920 C CA . GLN A 1 111 ? -2.384 12.769 32.380 1.00 51.97 111 GLN A CA 1
ATOM 921 C C . GLN A 1 111 ? -1.750 14.167 32.165 1.00 51.97 111 GLN A C 1
ATOM 923 O O . GLN A 1 111 ? -1.930 14.740 31.088 1.00 51.97 111 GLN A O 1
ATOM 928 N N . GLU A 1 112 ? -0.995 14.738 33.114 1.00 55.81 112 GLU A N 1
ATOM 929 C CA . GLU A 1 112 ? -0.517 16.133 32.981 1.00 55.81 112 GLU A CA 1
ATOM 930 C C . GLU A 1 112 ? 0.900 16.301 32.401 1.00 55.81 112 GLU A C 1
ATOM 932 O O . GLU A 1 112 ? 1.127 17.213 31.604 1.00 55.81 112 GLU A O 1
ATOM 937 N N . PHE A 1 113 ? 1.858 15.424 32.718 1.00 51.66 113 PHE A N 1
ATOM 938 C CA . PHE A 1 113 ? 3.249 15.582 32.248 1.00 51.66 113 PHE A CA 1
ATOM 939 C C . PHE A 1 113 ? 3.505 15.012 30.847 1.00 51.66 113 PHE A C 1
ATOM 941 O O . PHE A 1 113 ? 4.399 15.452 30.121 1.00 51.66 113 PHE A O 1
ATOM 948 N N . THR A 1 114 ? 2.693 14.053 30.429 1.00 50.16 114 THR A N 1
ATOM 949 C CA . THR A 1 114 ? 2.872 13.279 29.198 1.00 50.16 114 THR A CA 1
ATOM 950 C C . THR A 1 114 ? 2.445 14.019 27.929 1.00 50.16 114 THR A C 1
ATOM 952 O O . THR A 1 114 ? 3.038 13.818 26.866 1.00 50.16 114 THR A O 1
ATOM 955 N N . LYS A 1 115 ? 1.503 14.968 28.032 1.00 54.38 115 LYS A N 1
ATOM 956 C CA . LYS A 1 115 ? 1.017 15.771 26.892 1.00 54.38 115 LYS A CA 1
ATOM 957 C C . LYS A 1 115 ? 2.116 16.562 26.169 1.00 54.38 115 LYS A C 1
ATOM 959 O O . LYS A 1 115 ? 2.031 16.736 24.957 1.00 54.38 115 LYS A O 1
ATOM 964 N N . LYS A 1 116 ? 3.151 17.030 26.881 1.00 52.88 116 LYS A N 1
ATOM 965 C CA . LYS A 1 116 ? 4.271 17.785 26.276 1.00 52.88 116 LYS A CA 1
ATOM 966 C C . LYS A 1 116 ? 5.364 16.894 25.684 1.00 52.88 116 LYS A C 1
ATOM 968 O O . LYS A 1 116 ? 5.998 17.286 24.709 1.00 52.88 116 LYS A O 1
ATOM 973 N N . ILE A 1 117 ? 5.590 15.709 26.250 1.00 55.22 117 ILE A N 1
ATOM 974 C CA . ILE A 1 117 ? 6.595 14.766 25.734 1.00 55.22 117 ILE A CA 1
ATOM 975 C C . ILE A 1 117 ? 6.078 14.090 24.455 1.00 55.22 117 ILE A C 1
ATOM 977 O O . ILE A 1 117 ? 6.840 13.925 23.504 1.00 55.22 117 ILE A O 1
ATOM 981 N N . SER A 1 118 ? 4.774 13.788 24.397 1.00 63.59 118 SER A N 1
ATOM 982 C CA . SER A 1 118 ? 4.122 13.159 23.241 1.00 63.59 118 SER A CA 1
ATOM 983 C C . SER A 1 118 ? 4.319 13.942 21.942 1.00 63.59 118 SER A C 1
ATOM 985 O O . SER A 1 118 ? 4.717 13.363 20.939 1.00 63.59 118 SER A O 1
ATOM 987 N N . THR A 1 119 ? 4.113 15.261 21.955 1.00 65.75 119 THR A N 1
ATOM 988 C CA . THR A 1 119 ? 4.200 16.094 20.742 1.00 65.75 119 THR A CA 1
ATOM 989 C C . THR A 1 119 ? 5.629 16.254 20.227 1.00 65.75 119 THR A C 1
ATOM 991 O O . THR A 1 119 ? 5.853 16.277 19.018 1.00 65.75 119 THR A O 1
ATOM 994 N N . CYS A 1 120 ? 6.622 16.316 21.119 1.00 69.44 120 CYS A N 1
ATOM 995 C CA . CYS A 1 120 ? 8.030 16.376 20.720 1.00 69.44 120 CYS A CA 1
ATOM 996 C C . CYS A 1 120 ? 8.523 15.035 20.154 1.00 69.44 120 CYS A C 1
ATOM 998 O O . CYS A 1 120 ? 9.255 15.009 19.163 1.00 69.44 120 CYS A O 1
ATOM 1000 N N . LEU A 1 121 ? 8.107 13.919 20.762 1.00 70.31 121 LEU A N 1
ATOM 1001 C CA . LEU A 1 121 ? 8.453 12.582 20.284 1.00 70.31 121 LEU A CA 1
ATOM 1002 C C . LEU A 1 121 ? 7.788 12.286 18.933 1.00 70.31 121 LEU A C 1
ATOM 1004 O O . LEU A 1 121 ? 8.451 11.802 18.022 1.00 70.31 121 LEU A O 1
ATOM 1008 N N . GLU A 1 122 ? 6.514 12.644 18.780 1.00 69.12 122 GLU A N 1
ATOM 1009 C CA . GLU A 1 122 ? 5.771 12.534 17.523 1.00 69.12 122 GLU A CA 1
ATOM 1010 C C . GLU A 1 122 ? 6.448 13.345 16.411 1.00 69.12 122 GLU A C 1
ATOM 1012 O O . GLU A 1 122 ? 6.745 12.804 15.347 1.00 69.12 122 GLU A O 1
ATOM 1017 N N . ALA A 1 123 ? 6.825 14.598 16.687 1.00 72.88 123 ALA A N 1
ATOM 1018 C CA . ALA A 1 123 ? 7.565 15.426 15.738 1.00 72.88 123 ALA A CA 1
ATOM 1019 C C . ALA A 1 123 ? 8.931 14.822 15.364 1.00 72.88 123 ALA A C 1
ATOM 1021 O O . ALA A 1 123 ? 9.313 14.852 14.194 1.00 72.88 123 ALA A O 1
ATOM 1022 N N . LYS A 1 124 ? 9.660 14.232 16.323 1.00 76.75 124 LYS A N 1
ATOM 1023 C CA . LYS A 1 124 ? 10.932 13.542 16.046 1.00 76.75 124 LYS A CA 1
ATOM 1024 C C . LYS A 1 124 ? 10.741 12.305 15.179 1.00 76.75 124 LYS A C 1
ATOM 1026 O O . LYS A 1 124 ? 11.536 12.095 14.269 1.00 76.75 124 LYS A O 1
ATOM 1031 N N . ILE A 1 125 ? 9.712 11.501 15.435 1.00 75.06 125 ILE A N 1
ATOM 1032 C CA . ILE A 1 125 ? 9.448 10.295 14.646 1.00 75.06 125 ILE A CA 1
ATOM 1033 C C . ILE A 1 125 ? 9.022 10.670 13.223 1.00 75.06 125 ILE A C 1
ATOM 1035 O O . ILE A 1 125 ? 9.534 10.089 12.269 1.00 75.06 125 ILE A O 1
ATOM 1039 N N . ILE A 1 126 ? 8.167 11.686 13.065 1.00 72.00 126 ILE A N 1
ATOM 1040 C CA . ILE A 1 126 ? 7.782 12.215 11.749 1.00 72.00 126 ILE A CA 1
ATOM 1041 C C . ILE A 1 126 ? 9.012 12.741 11.007 1.00 72.00 126 ILE A C 1
ATOM 1043 O O . ILE A 1 126 ? 9.211 12.403 9.842 1.00 72.00 126 ILE A O 1
ATOM 1047 N N . ALA A 1 127 ? 9.870 13.513 11.679 1.00 73.69 127 ALA A N 1
ATOM 1048 C CA . ALA A 1 127 ? 11.090 14.039 11.080 1.00 73.69 127 ALA A CA 1
ATOM 1049 C C . ALA A 1 127 ? 12.037 12.913 10.642 1.00 73.69 127 ALA A C 1
ATOM 1051 O O . ALA A 1 127 ? 12.473 12.904 9.496 1.00 73.69 127 ALA A O 1
ATOM 1052 N N . ILE A 1 128 ? 12.322 11.934 11.509 1.00 79.94 128 ILE A N 1
ATOM 1053 C CA . ILE A 1 128 ? 13.195 10.795 11.176 1.00 79.94 128 ILE A CA 1
ATOM 1054 C C . ILE A 1 128 ? 12.603 9.978 10.026 1.00 79.94 128 ILE A C 1
ATOM 1056 O O . ILE A 1 128 ? 13.327 9.628 9.098 1.00 79.94 128 ILE A O 1
ATOM 1060 N N . SER A 1 129 ? 11.295 9.712 10.051 1.00 73.38 129 SER A N 1
ATOM 1061 C CA . SER A 1 129 ? 10.613 8.993 8.974 1.00 73.38 129 SER A CA 1
ATOM 1062 C C . SER A 1 129 ? 10.706 9.742 7.649 1.00 73.38 129 SER A C 1
ATOM 1064 O O . SER A 1 129 ? 10.956 9.118 6.624 1.00 73.38 129 SER A O 1
ATOM 1066 N N 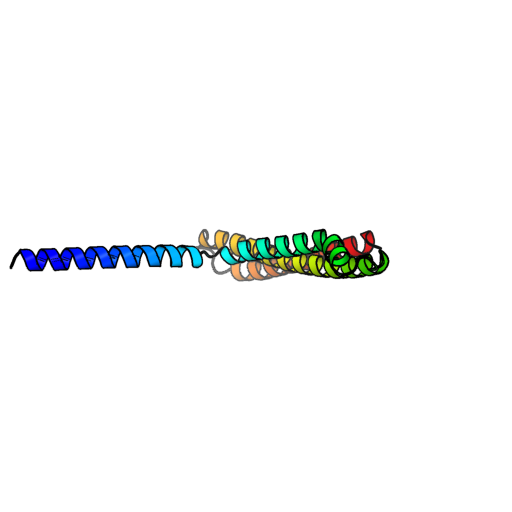. PHE A 1 130 ? 10.515 11.061 7.659 1.00 74.69 130 PHE A N 1
ATOM 1067 C CA . PHE A 1 130 ? 10.607 11.903 6.471 1.00 74.69 130 PHE A CA 1
ATOM 1068 C C . PHE A 1 130 ? 12.029 11.920 5.900 1.00 74.69 130 PHE A C 1
ATOM 1070 O O . PHE A 1 130 ? 12.218 11.687 4.708 1.00 74.69 130 PHE A O 1
ATOM 1077 N N . TRP A 1 131 ? 13.036 12.113 6.756 1.00 75.75 131 TRP A N 1
ATOM 1078 C CA . TRP A 1 131 ? 14.445 12.077 6.360 1.00 75.75 131 TRP A CA 1
ATOM 1079 C C . TRP A 1 131 ? 14.873 10.701 5.846 1.00 75.75 131 TRP A C 1
ATOM 1081 O O . TRP A 1 131 ? 15.583 10.621 4.846 1.00 75.75 131 TRP A O 1
ATOM 1091 N N . GLY A 1 132 ? 14.412 9.623 6.484 1.00 77.81 132 GLY A N 1
ATOM 1092 C CA . GLY A 1 132 ? 14.649 8.255 6.026 1.00 77.81 132 GLY A CA 1
ATOM 1093 C C . GLY A 1 132 ? 14.047 7.999 4.646 1.00 77.81 132 GLY A C 1
ATOM 1094 O O . GLY A 1 132 ? 14.705 7.414 3.792 1.00 77.81 132 GLY A O 1
ATOM 1095 N N . LEU A 1 133 ? 12.837 8.506 4.396 1.00 70.00 133 LEU A N 1
ATOM 1096 C CA . LEU A 1 133 ? 12.185 8.432 3.090 1.00 70.00 133 LEU A CA 1
ATOM 1097 C C . LEU A 1 133 ? 12.965 9.191 2.017 1.00 70.00 133 LEU A C 1
ATOM 1099 O O . LEU A 1 133 ? 13.229 8.635 0.957 1.00 70.00 133 LEU A O 1
ATOM 1103 N N . ILE A 1 134 ? 13.374 10.430 2.301 1.00 74.94 134 ILE A N 1
ATOM 1104 C CA . ILE A 1 134 ? 14.191 11.230 1.379 1.00 74.94 134 ILE A CA 1
ATOM 1105 C C . ILE A 1 134 ? 15.500 10.511 1.054 1.00 74.94 134 ILE A C 1
ATOM 1107 O O . ILE A 1 134 ? 15.856 10.405 -0.115 1.00 74.94 134 ILE A O 1
ATOM 1111 N N . LEU A 1 135 ? 16.204 9.991 2.063 1.00 78.50 135 LEU A N 1
ATOM 1112 C CA . LEU A 1 135 ? 17.453 9.254 1.854 1.00 78.50 135 LEU A CA 1
ATOM 1113 C C . LEU A 1 135 ? 17.243 7.996 1.012 1.00 78.50 135 LEU A C 1
ATOM 1115 O O . LEU A 1 135 ? 18.052 7.714 0.132 1.00 78.50 135 LEU A O 1
ATOM 1119 N N . LEU A 1 136 ? 16.152 7.269 1.248 1.00 75.38 136 LEU A N 1
ATOM 1120 C CA . LEU A 1 136 ? 15.791 6.088 0.470 1.00 75.38 136 LEU A CA 1
ATOM 1121 C C . LEU A 1 136 ? 15.522 6.456 -0.995 1.00 75.38 136 LEU A C 1
ATOM 1123 O O . LEU A 1 136 ? 16.018 5.783 -1.895 1.00 75.38 136 LEU A O 1
ATOM 1127 N N . PHE A 1 137 ? 14.809 7.557 -1.242 1.00 72.25 137 PHE A N 1
ATOM 1128 C CA . PHE A 1 137 ? 14.585 8.081 -2.589 1.00 72.25 137 PHE A CA 1
ATOM 1129 C C . PHE A 1 137 ? 15.872 8.499 -3.289 1.00 72.25 137 PHE A C 1
ATOM 1131 O O . PHE A 1 137 ? 16.089 8.113 -4.433 1.00 72.25 137 PHE A O 1
ATOM 1138 N N . VAL A 1 138 ? 16.727 9.267 -2.612 1.00 77.00 138 VAL A N 1
ATOM 1139 C CA . VAL A 1 138 ? 18.015 9.708 -3.163 1.00 77.00 138 VAL A CA 1
ATOM 1140 C C . VAL A 1 138 ? 18.897 8.502 -3.475 1.00 77.00 138 VAL A C 1
ATOM 1142 O O . VAL A 1 138 ? 19.494 8.451 -4.544 1.00 77.00 138 VAL A O 1
ATOM 1145 N N . GLY A 1 139 ? 18.940 7.507 -2.585 1.00 75.31 139 GLY A N 1
ATOM 1146 C CA . GLY A 1 139 ? 19.699 6.276 -2.795 1.00 75.31 139 GLY A CA 1
ATOM 1147 C C . GLY A 1 139 ? 19.198 5.461 -3.987 1.00 75.31 139 GLY A C 1
ATOM 1148 O O . GLY A 1 139 ? 20.005 4.995 -4.784 1.00 75.31 139 GLY A O 1
ATOM 1149 N N . LEU A 1 140 ? 17.880 5.326 -4.150 1.00 69.56 140 LEU A N 1
ATOM 1150 C CA . LEU A 1 140 ? 17.307 4.630 -5.304 1.00 69.56 140 LEU A CA 1
ATOM 1151 C C . LEU A 1 140 ? 17.534 5.387 -6.607 1.00 69.56 140 LEU A C 1
ATOM 1153 O O . LEU A 1 140 ? 17.887 4.766 -7.602 1.00 69.56 140 LEU A O 1
ATOM 1157 N N . PHE A 1 141 ? 17.388 6.712 -6.593 1.00 72.56 141 PHE A N 1
ATOM 1158 C CA . PHE A 1 141 ? 17.647 7.540 -7.766 1.00 72.56 141 PHE A CA 1
ATOM 1159 C C . PHE A 1 141 ? 19.122 7.472 -8.185 1.00 72.56 141 PHE A C 1
ATOM 1161 O O . PHE A 1 141 ? 19.408 7.320 -9.362 1.00 72.56 141 PHE A O 1
ATOM 1168 N N . LEU A 1 142 ? 20.056 7.505 -7.227 1.00 75.00 142 LEU A N 1
ATOM 1169 C CA . LEU A 1 142 ? 21.489 7.326 -7.490 1.00 75.00 142 LEU A CA 1
ATOM 1170 C C . LEU A 1 142 ? 21.853 5.910 -7.948 1.00 75.00 142 LEU A C 1
ATOM 1172 O O . LEU A 1 142 ? 22.813 5.757 -8.685 1.00 75.00 142 LEU A O 1
ATOM 1176 N N . GLY A 1 143 ? 21.143 4.878 -7.487 1.00 68.88 143 GLY A N 1
ATOM 1177 C CA . GLY A 1 143 ? 21.390 3.498 -7.913 1.00 68.88 143 GLY A CA 1
ATOM 1178 C C . GLY A 1 143 ? 20.816 3.160 -9.293 1.00 68.88 143 GLY A C 1
ATOM 1179 O O . GLY A 1 143 ? 21.246 2.185 -9.902 1.00 68.88 143 GLY A O 1
ATOM 1180 N N . LEU A 1 144 ? 19.831 3.931 -9.758 1.00 63.47 144 LEU A N 1
ATOM 1181 C CA . LEU A 1 144 ? 19.224 3.799 -11.086 1.00 63.47 144 LEU A CA 1
ATOM 1182 C C . LEU A 1 144 ? 19.971 4.586 -12.174 1.00 63.47 144 LEU A C 1
ATOM 1184 O O . LEU A 1 144 ? 19.778 4.286 -13.350 1.00 63.47 144 LEU A O 1
ATOM 1188 N N . LEU A 1 145 ? 20.785 5.573 -11.784 1.00 66.38 145 LEU A N 1
ATOM 1189 C CA . LEU A 1 145 ? 21.538 6.482 -12.656 1.00 66.38 145 LEU A CA 1
ATOM 1190 C C . LEU A 1 145 ? 22.952 5.952 -12.931 1.00 66.38 145 LEU A C 1
ATOM 1192 O O . LEU A 1 145 ? 23.399 6.072 -14.093 1.00 66.38 145 LEU A O 1
#

Radius of gyration: 26.48 Å; chains: 1; bounding box: 78×38×70 Å

Secondary structure (DSSP, 8-state):
-HHHHHHHHHHHHHHHHHHHHHHHHHHHHT-TTHHHHHHHHHHHHHHHHHHHHHHHHHHH-TT--HHHHHHHHHHHHHHHHHHHHHHHHHHHHHHHHHHHHHHHHH-TT-TTTHHHHHHHHHHHHHHHHHHHHHHHHHHHHHHH-

pLDDT: mean 76.39, std 10.86, range [49.44, 92.81]

Sequence (145 aa):
MRSLKKKESERFLEQGQLLNRQLRWMRFWNWKDWTLVLALCQTGLWMGLFLWAGPLIRLLDPSASVIDTGILSEMLLVLLLVYVGVLSAWLLLRLVRDTLTGFYEWNNDQQEFTKKISTCLEAKIIAISFWGLILLFVGLFLGLL